Protein AF-A0A1Y3B8I0-F1 (afdb_monomer_lite)

Foldseek 3Di:
DDDPDDPPPVVQVVVQPPHDPVPDDDDCVPDDPDDPVRVVCLLCPQVVLQVVLVVDPDPVVSVVSVVVSVVVSVVVD

Secondary structure (DSSP, 8-state):
--------HHHHHHHTTTS-GGGS---GGGS-SS-HHHHHHHTTTTTHHHHHHHT--SHHHHHHHHHHHHHHHHHH-

Organism: Euroglyphus maynei (NCBI:txid6958)

Radius of gyration: 19.49 Å; chains: 1; bounding box: 47×24×42 Å

Sequence (77 aa):
MVPRDEVGLWSILKHCIGKELSKITFPVIFNEPLSFLQRMTELFHYTHYLNIADQCDDNVERMEVCLLYFLFDYYLH

InterPro domains:
  IPR000648 Oxysterol-binding protein [PF01237] (9-72)
  IPR000648 Oxysterol-binding protein [PTHR10972] (5-70)
  IPR037239 Oxysterol-binding protein superfamily [SSF144000] (2-76)

pLDDT: mean 82.16, std 13.09, range [38.94, 96.56]

Structure (mmCIF, N/CA/C/O backbone):
data_AF-A0A1Y3B8I0-F1
#
_entry.id   AF-A0A1Y3B8I0-F1
#
loop_
_atom_site.group_PDB
_atom_site.id
_atom_site.type_symbol
_atom_site.label_atom_id
_atom_site.label_alt_id
_atom_site.label_comp_id
_atom_site.label_asym_id
_atom_site.label_entity_id
_atom_site.label_seq_id
_atom_site.pdbx_PDB_ins_code
_atom_site.Cartn_x
_atom_site.Cartn_y
_atom_site.Cartn_z
_atom_site.occupancy
_atom_site.B_iso_or_equiv
_atom_site.auth_seq_id
_atom_site.auth_comp_id
_atom_site.auth_asym_id
_atom_site.auth_atom_id
_atom_site.pdbx_PDB_model_num
ATOM 1 N N . MET A 1 1 ? 31.753 -10.178 -23.899 1.00 38.94 1 MET A N 1
ATOM 2 C CA . MET A 1 1 ? 31.022 -9.879 -22.650 1.00 38.94 1 MET A CA 1
ATOM 3 C C . MET A 1 1 ? 31.080 -8.375 -22.466 1.00 38.94 1 MET A C 1
ATOM 5 O O . MET A 1 1 ? 32.172 -7.854 -22.308 1.00 38.94 1 MET A O 1
ATOM 9 N N . VAL A 1 2 ? 29.955 -7.682 -22.651 1.00 42.66 2 VAL A N 1
ATOM 10 C CA . VAL A 1 2 ? 29.884 -6.212 -22.552 1.00 42.66 2 VAL A CA 1
ATOM 11 C C . VAL A 1 2 ? 29.842 -5.834 -21.065 1.00 42.66 2 VAL A C 1
ATOM 13 O O . VAL A 1 2 ? 29.158 -6.542 -20.317 1.00 42.66 2 VAL A O 1
ATOM 16 N N . PR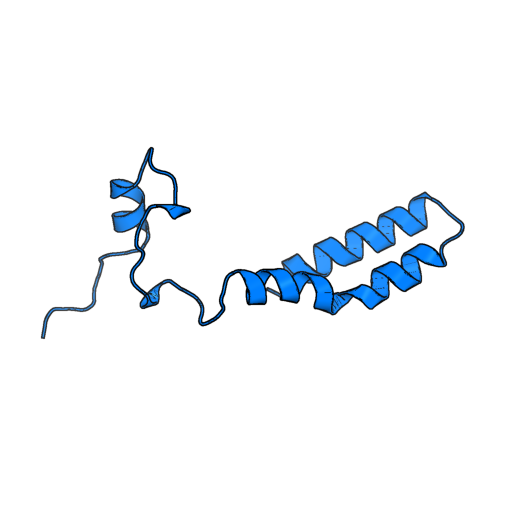O A 1 3 ? 30.576 -4.798 -20.613 1.00 43.94 3 PRO A N 1
ATOM 17 C CA . PRO A 1 3 ? 30.602 -4.411 -19.208 1.00 43.94 3 PRO A CA 1
ATOM 18 C C . PRO A 1 3 ? 29.194 -4.046 -18.746 1.00 43.94 3 PRO A C 1
ATOM 20 O O . PRO A 1 3 ? 28.453 -3.369 -19.455 1.00 43.94 3 PRO A O 1
ATOM 23 N N . ARG A 1 4 ? 28.827 -4.528 -17.561 1.00 52.38 4 ARG A N 1
ATOM 24 C CA . ARG A 1 4 ? 27.520 -4.326 -16.924 1.00 52.38 4 ARG A CA 1
ATOM 25 C C . ARG A 1 4 ? 27.458 -3.015 -16.134 1.00 52.38 4 ARG A C 1
ATOM 27 O O . ARG A 1 4 ? 26.633 -2.884 -15.238 1.00 52.38 4 ARG A O 1
ATOM 34 N N . ASP A 1 5 ? 28.305 -2.062 -16.500 1.00 51.94 5 ASP A N 1
ATOM 35 C CA . ASP A 1 5 ? 28.411 -0.778 -15.833 1.00 51.94 5 ASP A CA 1
ATOM 36 C C . ASP A 1 5 ? 27.705 0.286 -16.686 1.00 51.94 5 ASP A C 1
ATOM 38 O O . ASP A 1 5 ? 28.108 0.606 -17.802 1.00 51.94 5 ASP A O 1
ATOM 42 N N . GLU A 1 6 ? 26.613 0.803 -16.116 1.00 53.72 6 GLU A N 1
ATOM 43 C CA . GL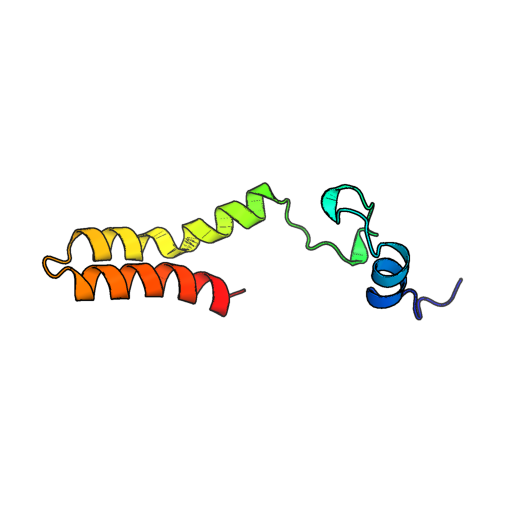U A 1 6 ? 26.080 2.151 -16.345 1.00 53.72 6 GLU A CA 1
ATOM 44 C C . GLU A 1 6 ? 25.199 2.429 -17.576 1.00 53.72 6 GLU A C 1
ATOM 46 O O . GLU A 1 6 ? 25.309 3.462 -18.233 1.00 53.72 6 GLU A O 1
ATOM 51 N N . VAL A 1 7 ? 24.133 1.646 -17.755 1.00 60.06 7 VAL A N 1
ATOM 52 C CA . VAL A 1 7 ? 22.842 2.304 -18.042 1.00 60.06 7 VAL A CA 1
ATOM 53 C C . VAL A 1 7 ? 22.106 2.436 -16.714 1.00 60.06 7 VAL A C 1
ATOM 55 O O . VAL A 1 7 ? 21.189 1.680 -16.411 1.00 60.06 7 VAL A O 1
ATOM 58 N N . GLY A 1 8 ? 22.575 3.355 -15.864 1.00 72.06 8 GLY A N 1
ATOM 59 C CA . GLY A 1 8 ? 21.914 3.642 -14.592 1.00 72.06 8 GLY A CA 1
ATOM 60 C C . GLY A 1 8 ? 20.458 4.047 -14.827 1.00 72.06 8 GLY A C 1
ATOM 61 O O . GLY A 1 8 ? 20.148 4.653 -15.857 1.00 72.06 8 GLY A O 1
ATOM 62 N N . LEU A 1 9 ? 19.571 3.751 -13.870 1.00 75.81 9 LEU A N 1
ATOM 63 C CA . LEU A 1 9 ? 18.145 4.107 -13.930 1.00 75.81 9 LEU A CA 1
ATOM 64 C C . LEU A 1 9 ? 17.945 5.566 -14.381 1.00 75.81 9 LEU A C 1
ATOM 66 O O . LEU A 1 9 ? 17.113 5.863 -15.233 1.00 75.81 9 LEU A O 1
ATOM 70 N N . TRP A 1 10 ? 18.806 6.463 -13.896 1.00 81.25 10 TRP A N 1
ATOM 71 C CA . TRP A 1 10 ? 18.830 7.874 -14.270 1.00 81.25 10 TRP A CA 1
ATOM 72 C C . TRP A 1 10 ? 19.018 8.138 -15.773 1.00 81.25 10 TRP A C 1
ATOM 74 O O . TRP A 1 10 ? 18.389 9.040 -16.320 1.00 81.25 10 TRP A O 1
ATOM 84 N N . SER A 1 11 ? 19.843 7.357 -16.472 1.00 81.44 11 SER A N 1
ATOM 85 C CA . SER A 1 11 ? 20.058 7.497 -17.920 1.00 81.44 11 SER A CA 1
ATOM 86 C C . SER A 1 11 ? 18.802 7.134 -18.722 1.00 81.44 11 SER A C 1
ATOM 88 O O . SER A 1 11 ? 18.446 7.829 -19.678 1.00 81.44 11 SER A O 1
ATOM 90 N N . ILE A 1 12 ? 18.078 6.098 -18.283 1.00 79.50 12 ILE A N 1
ATOM 91 C CA . ILE A 1 12 ? 16.793 5.682 -18.868 1.00 79.50 12 ILE A CA 1
ATOM 92 C C . ILE A 1 12 ? 15.732 6.752 -18.601 1.00 79.50 12 ILE A C 1
ATOM 94 O O . ILE A 1 12 ? 15.040 7.180 -19.524 1.00 79.50 12 ILE A O 1
ATOM 98 N N . LEU A 1 13 ? 15.656 7.243 -17.359 1.00 80.94 13 LEU A N 1
ATOM 99 C CA . LEU A 1 13 ? 14.701 8.276 -16.957 1.00 80.94 13 LEU A CA 1
ATOM 100 C C . LEU A 1 13 ? 14.908 9.591 -17.720 1.00 80.94 13 LEU A C 1
ATOM 102 O O . LEU A 1 13 ? 13.928 10.192 -18.152 1.00 80.94 13 LEU A O 1
ATOM 106 N N . LYS A 1 14 ? 16.157 10.008 -17.978 1.00 83.19 14 LYS A N 1
ATOM 107 C CA . LYS A 1 14 ? 16.447 11.199 -18.801 1.00 83.19 14 LYS A CA 1
ATOM 108 C C . LYS A 1 14 ? 15.877 11.106 -20.216 1.00 83.19 14 LYS A C 1
ATOM 110 O O . LYS A 1 14 ? 15.327 12.083 -20.712 1.00 83.19 14 LYS A O 1
ATOM 115 N N . HIS A 1 15 ? 15.970 9.942 -20.858 1.00 79.56 15 HIS A N 1
ATOM 116 C CA . HIS A 1 15 ? 15.407 9.718 -22.201 1.00 79.56 15 HIS A CA 1
ATOM 117 C C . HIS A 1 15 ? 13.871 9.672 -22.216 1.00 79.56 15 HIS A C 1
ATOM 119 O O . HIS A 1 15 ? 13.242 9.684 -23.278 1.00 79.56 15 HIS A O 1
ATOM 125 N N . CYS A 1 16 ? 13.271 9.608 -21.032 1.00 79.56 16 CYS A N 1
ATOM 126 C CA . CYS A 1 16 ? 11.851 9.425 -20.804 1.00 79.56 16 CYS A CA 1
ATOM 127 C C . CYS A 1 16 ? 11.149 10.683 -20.271 1.00 79.56 16 CYS A C 1
ATOM 129 O O . CYS A 1 16 ? 9.941 10.649 -20.048 1.00 79.56 16 CYS A O 1
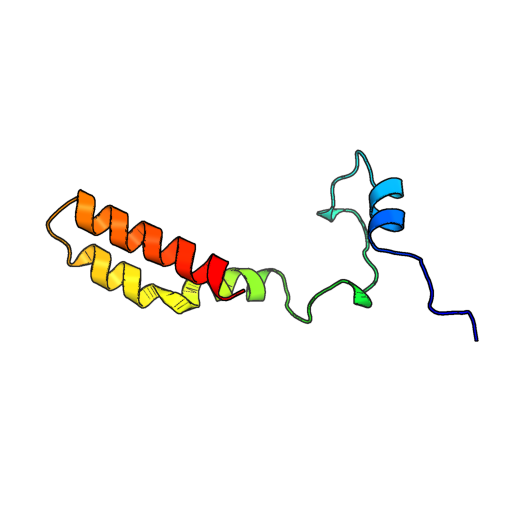ATOM 131 N N . ILE A 1 17 ? 11.872 11.796 -20.095 1.00 85.75 17 ILE A N 1
ATOM 132 C CA . ILE A 1 17 ? 11.300 13.072 -19.645 1.00 85.75 17 ILE A CA 1
ATOM 133 C C . ILE A 1 17 ? 10.174 13.495 -20.603 1.00 85.75 17 ILE A C 1
ATOM 135 O O . ILE A 1 17 ? 10.362 13.551 -21.817 1.00 85.75 17 ILE A O 1
ATOM 139 N N . GLY A 1 18 ? 8.992 13.780 -20.050 1.00 84.44 18 GLY A N 1
ATOM 140 C CA . GLY A 1 18 ? 7.800 14.165 -20.817 1.00 84.44 18 GLY A CA 1
ATOM 141 C C . GLY A 1 18 ? 6.954 12.997 -21.339 1.00 84.44 18 GLY A C 1
ATOM 142 O O . GLY A 1 18 ? 5.934 13.238 -21.982 1.00 84.44 18 GLY A O 1
ATOM 143 N N . LYS A 1 19 ? 7.333 11.743 -21.059 1.00 83.62 19 LYS A N 1
ATOM 144 C CA . LYS A 1 19 ? 6.524 10.547 -21.336 1.00 83.62 19 LYS A CA 1
ATOM 145 C C . LYS A 1 19 ? 5.950 9.976 -20.040 1.00 83.62 19 LYS A C 1
ATOM 147 O O . LYS A 1 19 ? 6.570 10.052 -18.984 1.00 83.62 19 LYS A O 1
ATOM 152 N N . GLU A 1 20 ? 4.777 9.360 -20.131 1.00 82.62 20 GLU A N 1
ATOM 153 C CA . GLU A 1 20 ? 4.207 8.592 -19.022 1.00 82.62 20 GLU A CA 1
ATOM 154 C C . GLU A 1 20 ? 5.032 7.324 -18.775 1.00 82.62 20 GLU A C 1
ATOM 156 O O . GLU A 1 20 ? 5.272 6.542 -19.698 1.00 82.62 20 GLU A O 1
ATOM 161 N N . LEU A 1 21 ? 5.425 7.096 -17.519 1.00 78.56 21 LEU A N 1
ATOM 162 C CA . LEU A 1 21 ? 6.227 5.940 -17.098 1.00 78.56 21 LEU A CA 1
ATOM 163 C C . LEU A 1 21 ? 5.575 4.595 -17.444 1.00 78.56 21 LEU A C 1
ATOM 165 O O . LEU A 1 21 ? 6.275 3.653 -17.798 1.00 78.56 21 LEU A O 1
ATOM 169 N N . SER A 1 22 ? 4.243 4.520 -17.429 1.00 78.56 22 SER A N 1
ATOM 170 C CA . SER A 1 22 ? 3.480 3.316 -17.786 1.00 78.56 22 SER A CA 1
ATOM 171 C C . SER A 1 22 ? 3.627 2.895 -19.254 1.00 78.56 22 SER A C 1
ATOM 173 O O . SER A 1 22 ? 3.369 1.741 -19.587 1.00 78.56 22 SER A O 1
ATOM 175 N N . LYS A 1 23 ? 4.042 3.811 -20.140 1.00 76.31 23 LYS A N 1
ATOM 176 C CA . LYS A 1 23 ? 4.253 3.560 -21.578 1.00 76.31 23 LYS A CA 1
ATOM 177 C C . LYS A 1 23 ? 5.716 3.269 -21.920 1.00 76.31 23 LYS A C 1
ATOM 179 O O . LYS A 1 23 ? 6.041 3.052 -23.087 1.00 76.31 23 LYS A O 1
ATOM 184 N N . ILE A 1 24 ? 6.602 3.290 -20.926 1.00 80.69 24 ILE A N 1
ATOM 185 C CA . ILE A 1 24 ? 8.034 3.057 -21.089 1.00 80.69 24 ILE A CA 1
ATOM 186 C C . ILE A 1 24 ? 8.343 1.618 -20.690 1.00 80.69 24 ILE A C 1
ATOM 188 O O . ILE A 1 24 ? 8.045 1.181 -19.583 1.00 80.69 24 ILE A O 1
ATOM 192 N N . THR A 1 25 ? 8.966 0.867 -21.595 1.00 74.25 25 THR A N 1
ATOM 193 C CA . THR A 1 25 ? 9.424 -0.491 -21.296 1.00 74.25 25 THR A CA 1
ATOM 194 C C . THR A 1 25 ? 10.727 -0.425 -20.504 1.00 74.25 25 THR A C 1
ATOM 196 O O . THR A 1 25 ? 11.784 -0.123 -21.057 1.00 74.25 25 THR A O 1
ATOM 199 N N . PHE A 1 26 ? 10.653 -0.705 -19.205 1.00 75.50 26 PHE A N 1
ATOM 200 C CA . PHE A 1 26 ? 11.829 -0.807 -18.345 1.00 75.50 26 PHE A CA 1
ATOM 201 C C . PHE A 1 26 ? 12.505 -2.182 -18.478 1.00 75.50 26 PHE A C 1
ATOM 203 O O . PHE A 1 26 ? 11.817 -3.197 -18.625 1.00 75.50 26 PHE A O 1
ATOM 210 N N . PRO A 1 27 ? 13.847 -2.254 -18.400 1.00 78.25 27 PRO A N 1
ATOM 211 C CA . PRO A 1 27 ? 14.548 -3.524 -18.246 1.00 78.25 27 PRO A CA 1
ATOM 212 C C . PRO A 1 27 ? 14.090 -4.249 -16.975 1.00 78.25 27 PRO A C 1
ATOM 214 O O . PRO A 1 27 ? 14.030 -3.642 -15.909 1.00 78.25 27 PRO A O 1
ATOM 217 N N . VAL A 1 28 ? 13.847 -5.561 -17.070 1.00 76.81 28 VAL A N 1
ATOM 218 C CA . VAL A 1 28 ? 13.334 -6.399 -15.962 1.00 76.81 28 VAL A CA 1
ATOM 219 C C . VAL A 1 28 ? 14.178 -6.333 -14.683 1.00 76.81 28 VAL A C 1
ATOM 221 O O . VAL A 1 28 ? 13.656 -6.531 -13.599 1.00 76.81 28 VAL A O 1
ATOM 224 N N . ILE A 1 29 ? 15.466 -6.000 -14.802 1.00 75.56 29 ILE A N 1
ATOM 225 C CA . ILE A 1 29 ? 16.420 -5.877 -13.688 1.00 75.56 29 ILE A CA 1
ATOM 226 C C . ILE A 1 29 ? 16.030 -4.741 -12.721 1.00 75.56 29 ILE A C 1
ATOM 228 O O . ILE A 1 29 ? 16.410 -4.779 -11.557 1.00 75.56 29 ILE A O 1
ATOM 232 N N . PHE A 1 30 ? 15.274 -3.743 -13.192 1.00 76.38 30 PHE A N 1
ATOM 233 C CA . PHE A 1 30 ? 14.768 -2.642 -12.365 1.00 76.38 30 PHE A CA 1
ATOM 234 C C . PHE A 1 30 ? 13.378 -2.906 -11.779 1.00 76.38 30 PHE A C 1
ATOM 236 O O . PHE A 1 30 ? 12.901 -2.095 -10.992 1.00 76.38 30 PHE A O 1
ATOM 243 N N . ASN A 1 31 ? 12.725 -4.001 -12.170 1.00 80.56 31 ASN A N 1
ATOM 244 C CA . ASN A 1 31 ? 11.430 -4.370 -11.623 1.00 80.56 31 ASN A CA 1
ATOM 245 C C . ASN A 1 31 ? 11.628 -5.322 -10.445 1.00 80.56 31 ASN A C 1
ATOM 247 O O . ASN A 1 31 ? 12.424 -6.259 -10.500 1.00 80.56 31 ASN A O 1
ATOM 251 N N . GLU A 1 32 ? 10.853 -5.105 -9.394 1.00 83.75 32 GLU A N 1
ATOM 252 C CA . GLU A 1 32 ? 10.686 -6.079 -8.322 1.00 83.75 32 GLU A CA 1
ATOM 253 C C . GLU A 1 32 ? 9.936 -7.314 -8.862 1.00 83.75 32 GLU A C 1
ATOM 255 O O . GLU A 1 32 ? 9.160 -7.194 -9.817 1.00 83.75 32 GLU A O 1
ATOM 260 N N . PRO A 1 33 ? 10.122 -8.515 -8.282 1.00 86.12 33 PRO A N 1
ATOM 261 C CA . PRO A 1 33 ? 9.455 -9.742 -8.725 1.00 86.12 33 PRO A CA 1
ATOM 262 C C . PRO A 1 33 ? 7.975 -9.802 -8.292 1.00 86.12 33 PRO A C 1
ATOM 264 O O . PRO A 1 33 ? 7.475 -10.859 -7.913 1.00 86.12 33 PRO A O 1
ATOM 267 N N . LEU A 1 34 ? 7.273 -8.670 -8.341 1.00 85.94 34 LEU A N 1
ATOM 268 C CA . LEU A 1 34 ? 5.864 -8.521 -8.006 1.00 85.94 34 LEU A CA 1
ATOM 269 C C . LEU A 1 34 ? 5.132 -7.833 -9.154 1.00 85.94 34 LEU A C 1
ATOM 271 O O . LEU A 1 34 ? 5.583 -6.841 -9.724 1.00 85.94 34 LEU A O 1
ATOM 275 N N . SER A 1 35 ? 3.960 -8.361 -9.489 1.00 88.44 35 SER A N 1
ATOM 276 C CA . SER A 1 35 ? 3.018 -7.656 -10.351 1.00 88.44 35 SER A CA 1
ATOM 277 C C . SER A 1 35 ? 2.427 -6.449 -9.624 1.00 88.44 35 SER A C 1
ATOM 279 O O . SER A 1 35 ? 2.3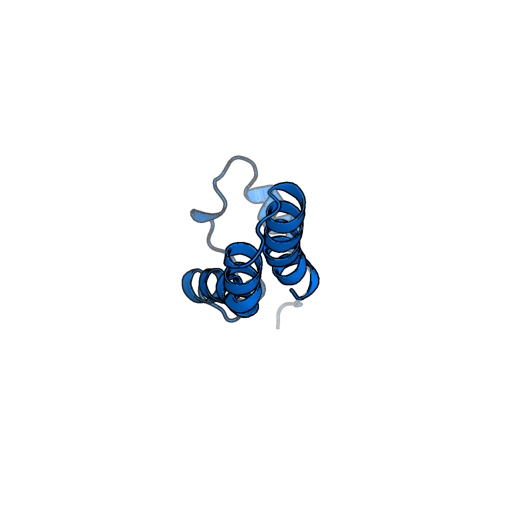45 -6.417 -8.397 1.00 88.44 35 SER A O 1
ATOM 281 N N . PHE A 1 36 ? 1.920 -5.484 -10.389 1.00 87.62 36 PHE A N 1
ATOM 282 C CA . PHE A 1 36 ? 1.234 -4.324 -9.820 1.00 87.62 36 PHE A CA 1
ATOM 283 C C . PHE A 1 36 ? 0.057 -4.715 -8.909 1.00 87.62 36 PHE A C 1
ATOM 285 O O . PHE A 1 36 ? -0.147 -4.105 -7.867 1.00 87.62 36 PHE A O 1
ATOM 292 N N . LEU A 1 37 ? -0.687 -5.770 -9.259 1.00 91.69 37 LEU A N 1
ATOM 293 C CA . LEU A 1 37 ? -1.784 -6.266 -8.423 1.00 91.69 37 LEU A CA 1
ATOM 294 C C . LEU A 1 37 ? -1.280 -6.845 -7.100 1.00 91.69 37 LEU A C 1
ATOM 296 O O . LEU A 1 37 ? -1.879 -6.584 -6.064 1.00 91.69 37 LEU A O 1
ATOM 300 N N . GLN A 1 38 ? -0.172 -7.589 -7.132 1.00 90.19 38 GLN A N 1
ATOM 301 C CA . GLN A 1 38 ? 0.445 -8.107 -5.912 1.00 90.19 38 GLN A CA 1
ATOM 302 C C . GLN A 1 38 ? 0.930 -6.963 -5.019 1.00 90.19 38 GLN A C 1
ATOM 304 O O . GLN A 1 38 ? 0.673 -6.983 -3.821 1.00 90.19 38 GLN A O 1
ATOM 309 N N . ARG A 1 39 ? 1.518 -5.922 -5.616 1.00 88.88 39 ARG A N 1
ATOM 310 C CA . ARG A 1 39 ? 1.911 -4.698 -4.910 1.00 88.88 39 ARG A CA 1
ATOM 311 C C . ARG A 1 39 ? 0.716 -3.998 -4.260 1.00 88.88 39 ARG A C 1
ATOM 313 O O . ARG A 1 39 ? 0.779 -3.620 -3.103 1.00 88.88 39 ARG A O 1
ATOM 320 N N . MET A 1 40 ? -0.414 -3.896 -4.961 1.00 89.00 40 MET A N 1
ATOM 321 C CA . MET A 1 40 ? -1.646 -3.351 -4.375 1.00 89.00 40 MET A CA 1
ATOM 322 C C . MET A 1 40 ? -2.205 -4.215 -3.240 1.00 89.00 40 MET A C 1
ATOM 324 O O . MET A 1 40 ? -2.819 -3.679 -2.322 1.00 89.00 40 MET A O 1
ATOM 328 N N . THR A 1 41 ? -2.031 -5.538 -3.293 1.00 89.88 41 THR A N 1
ATOM 329 C CA . THR A 1 41 ? -2.482 -6.409 -2.201 1.00 89.88 41 THR A CA 1
ATOM 330 C C . THR A 1 41 ? -1.648 -6.271 -0.929 1.00 89.88 41 THR A C 1
ATOM 332 O O . THR A 1 41 ? -2.173 -6.576 0.139 1.00 89.88 41 THR A O 1
ATOM 335 N N . GLU A 1 42 ? -0.410 -5.772 -1.004 1.00 87.88 42 GLU A N 1
ATOM 336 C CA . GLU A 1 42 ? 0.420 -5.513 0.185 1.00 87.88 42 GLU A CA 1
ATOM 337 C C . GLU A 1 42 ? -0.227 -4.476 1.116 1.00 87.88 42 GLU A C 1
ATOM 339 O O . GLU A 1 42 ? -0.225 -4.684 2.328 1.00 87.88 42 GLU A O 1
ATOM 344 N N . LEU A 1 43 ? -0.957 -3.500 0.550 1.00 84.19 43 LEU A N 1
ATOM 345 C CA . LEU A 1 43 ? -1.749 -2.511 1.300 1.00 84.19 43 LEU A CA 1
ATOM 346 C C . LEU A 1 43 ? -2.712 -3.160 2.309 1.00 84.19 43 LEU A C 1
ATOM 348 O O . LEU A 1 43 ? -3.052 -2.572 3.331 1.00 84.19 43 LEU A O 1
ATOM 352 N N . PHE A 1 44 ? -3.171 -4.386 2.044 1.00 89.06 44 PHE A N 1
ATOM 353 C CA . PHE A 1 44 ? -4.140 -5.081 2.892 1.00 89.06 44 PHE A CA 1
ATOM 354 C C . PHE A 1 44 ? -3.508 -5.900 4.026 1.00 89.06 44 PHE A C 1
ATOM 356 O O . PHE A 1 44 ? -4.237 -6.484 4.838 1.00 89.06 44 PHE A O 1
ATOM 363 N N . HIS A 1 45 ? -2.178 -5.937 4.130 1.00 86.56 45 HIS A N 1
ATOM 364 C CA . HIS A 1 45 ? -1.470 -6.702 5.158 1.00 86.56 45 HIS A CA 1
ATOM 365 C C . HIS A 1 45 ? -1.882 -6.277 6.577 1.00 86.56 45 HIS A C 1
ATOM 367 O O . HIS A 1 45 ? -2.058 -7.111 7.466 1.00 86.56 45 HIS A O 1
ATOM 373 N N . TYR A 1 46 ? -2.138 -4.984 6.772 1.00 88.69 46 TYR A N 1
ATOM 374 C CA . TYR A 1 46 ? -2.427 -4.396 8.077 1.00 88.69 46 TYR A CA 1
ATOM 375 C C . TYR A 1 46 ? -3.904 -4.044 8.303 1.00 88.69 46 TYR A C 1
ATOM 377 O O . TYR A 1 46 ? -4.233 -3.243 9.176 1.00 88.69 46 TYR A O 1
ATOM 385 N N . THR A 1 47 ? -4.819 -4.689 7.576 1.00 90.81 47 THR A N 1
ATOM 386 C CA . THR A 1 47 ? -6.279 -4.468 7.684 1.00 90.81 47 THR A CA 1
ATOM 387 C C . THR A 1 47 ? -6.851 -4.601 9.097 1.00 90.81 47 THR A C 1
ATOM 389 O O . THR A 1 47 ? -7.891 -4.015 9.386 1.00 90.81 47 THR A O 1
ATOM 392 N N . HIS A 1 48 ? -6.180 -5.308 10.009 1.00 90.50 48 HIS A N 1
ATOM 393 C CA . HIS A 1 48 ? -6.609 -5.406 11.405 1.00 90.50 48 HIS A CA 1
ATOM 394 C C . HIS A 1 48 ? -6.696 -4.042 12.121 1.00 90.50 48 HIS A C 1
ATOM 396 O O . HIS A 1 48 ? -7.549 -3.891 12.992 1.00 90.50 48 HIS A O 1
ATOM 402 N N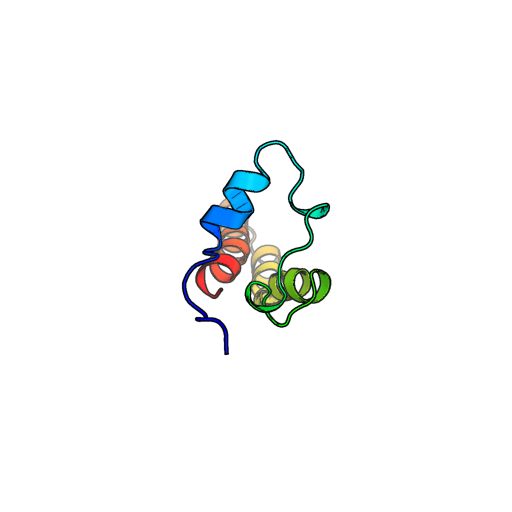 . TYR A 1 49 ? -5.903 -3.033 11.730 1.00 90.62 49 TYR A N 1
ATOM 403 C CA . TYR A 1 49 ? -6.035 -1.672 12.268 1.00 90.62 49 TYR A CA 1
ATOM 404 C C . TYR A 1 49 ? -7.362 -1.018 11.880 1.00 90.62 49 TYR A C 1
ATOM 406 O O . TYR A 1 49 ? -7.914 -0.265 12.672 1.00 90.62 49 TYR A O 1
ATOM 414 N N . LEU A 1 50 ? -7.926 -1.343 10.712 1.00 92.19 50 LEU A N 1
ATOM 415 C CA . LEU A 1 50 ? -9.242 -0.832 10.317 1.00 92.19 50 LEU A CA 1
ATOM 416 C C . LEU A 1 50 ? -10.353 -1.400 11.210 1.00 92.19 50 LEU A C 1
ATOM 418 O O . LEU A 1 50 ? -11.279 -0.678 11.559 1.00 92.19 50 LEU A O 1
ATOM 422 N N . ASN A 1 51 ? -10.226 -2.658 11.643 1.00 94.12 51 ASN A N 1
ATOM 423 C CA . ASN A 1 51 ? -11.158 -3.249 12.608 1.00 94.12 51 ASN A CA 1
ATOM 424 C C . ASN A 1 51 ? -11.040 -2.597 13.994 1.00 94.12 51 ASN A C 1
ATOM 426 O O . ASN A 1 51 ? -12.036 -2.489 14.698 1.00 94.12 51 ASN A O 1
ATOM 430 N N . ILE A 1 52 ? -9.836 -2.171 14.391 1.00 93.25 52 ILE A N 1
ATOM 431 C CA . ILE A 1 52 ? -9.625 -1.419 15.638 1.00 93.25 52 ILE A CA 1
ATOM 432 C C . ILE A 1 52 ? -10.236 -0.019 15.509 1.00 93.25 52 ILE A C 1
ATOM 434 O O . ILE A 1 52 ? -10.947 0.415 16.405 1.00 93.25 52 ILE A O 1
ATOM 438 N N . ALA A 1 53 ? -10.028 0.653 14.374 1.00 93.75 53 ALA A N 1
ATOM 439 C CA . ALA A 1 53 ? -10.596 1.970 14.101 1.00 93.75 53 ALA A CA 1
ATOM 440 C C . ALA A 1 53 ? -12.138 1.964 14.134 1.00 93.75 53 ALA A C 1
ATOM 442 O O . ALA A 1 53 ? -12.743 2.921 14.609 1.00 93.75 53 ALA A O 1
ATOM 443 N N . ASP A 1 54 ? -12.776 0.885 13.670 1.00 94.69 54 ASP A N 1
ATOM 444 C CA . ASP A 1 54 ? -14.235 0.701 13.741 1.00 94.69 54 ASP A CA 1
ATOM 445 C C . ASP A 1 54 ? -14.758 0.585 15.187 1.00 94.69 54 ASP A C 1
ATOM 447 O O . ASP A 1 54 ? -15.895 0.950 15.468 1.00 94.69 54 ASP A O 1
ATOM 451 N N . GLN A 1 55 ? -13.916 0.132 16.122 1.00 95.50 55 GLN A N 1
ATOM 452 C CA . GLN A 1 55 ? -14.250 0.025 17.547 1.00 95.50 55 GLN A CA 1
ATOM 453 C C . GLN A 1 55 ? -14.008 1.326 18.330 1.00 95.50 55 GLN A C 1
ATOM 455 O O . GLN A 1 55 ? -14.383 1.402 19.499 1.00 95.50 55 GLN A O 1
ATOM 460 N N . CYS A 1 56 ? -13.382 2.338 17.722 1.00 95.00 56 CYS A N 1
ATOM 461 C CA . CYS A 1 56 ? -13.119 3.622 18.368 1.00 95.00 56 CYS A CA 1
ATOM 462 C C . CYS A 1 56 ? -14.369 4.518 18.349 1.00 95.00 56 CYS A C 1
ATOM 464 O O . CYS A 1 56 ? -14.823 4.958 17.285 1.00 95.00 56 CYS A O 1
ATOM 466 N N . ASP A 1 57 ? -14.876 4.853 19.538 1.00 93.88 57 ASP A N 1
ATOM 467 C CA . ASP A 1 57 ? -15.997 5.785 19.706 1.00 93.88 57 ASP A CA 1
ATOM 468 C C . ASP A 1 57 ? -15.593 7.236 19.389 1.00 93.88 57 ASP A C 1
ATOM 470 O O . ASP A 1 57 ? -16.381 8.005 18.827 1.00 93.88 57 ASP A O 1
ATOM 474 N N . ASP A 1 58 ? -14.359 7.623 19.732 1.00 96.56 58 ASP A N 1
ATOM 475 C CA . ASP A 1 58 ? -13.850 8.962 19.458 1.00 96.56 58 ASP A CA 1
ATOM 476 C C . ASP A 1 58 ? -13.378 9.118 18.005 1.00 96.56 58 ASP A C 1
ATOM 478 O O . ASP A 1 58 ? -12.684 8.279 17.426 1.00 96.56 58 ASP A O 1
ATOM 482 N N . ASN A 1 59 ? -13.744 10.249 17.400 1.00 94.62 59 ASN A N 1
ATOM 483 C CA . ASN A 1 59 ? -13.435 10.525 16.000 1.00 94.62 59 ASN A CA 1
ATOM 484 C C . ASN A 1 59 ? -11.945 10.818 15.773 1.00 94.62 59 ASN A C 1
ATOM 486 O O . ASN A 1 59 ? -11.455 10.569 14.669 1.00 94.62 59 ASN A O 1
ATOM 490 N N . VAL A 1 60 ? -11.245 11.372 16.771 1.00 95.88 60 VAL A N 1
ATOM 491 C CA . VAL A 1 60 ? -9.812 11.673 16.667 1.00 95.88 60 VAL A CA 1
ATOM 492 C C . VAL A 1 60 ? -9.021 10.380 16.790 1.00 95.88 60 VAL A C 1
ATOM 494 O O . VAL A 1 60 ? -8.232 10.086 15.897 1.00 95.88 60 VAL A O 1
ATOM 497 N N . GLU A 1 61 ? -9.320 9.559 17.796 1.00 94.38 61 GLU A N 1
ATOM 498 C CA . GLU A 1 61 ? -8.702 8.238 17.970 1.00 94.38 61 GLU A CA 1
ATOM 499 C C . GLU A 1 61 ? -8.898 7.352 16.728 1.00 94.38 61 GLU A C 1
ATOM 501 O O . GLU A 1 61 ? -7.942 6.786 16.196 1.00 94.38 61 GLU A O 1
ATOM 506 N N . ARG A 1 62 ? -10.114 7.318 16.164 1.00 96.31 62 ARG A N 1
ATOM 507 C CA . ARG A 1 62 ? -10.379 6.595 14.911 1.00 96.31 62 ARG A CA 1
ATOM 508 C C . ARG A 1 62 ? -9.505 7.087 13.754 1.00 96.31 62 ARG A C 1
ATOM 510 O O . ARG A 1 62 ? -9.009 6.281 12.966 1.00 96.31 62 ARG A O 1
ATOM 517 N N . MET A 1 63 ? -9.321 8.402 13.627 1.00 95.31 63 MET A N 1
ATOM 518 C CA . MET A 1 63 ? -8.472 8.980 12.582 1.00 95.31 63 MET A CA 1
ATOM 519 C C . MET A 1 63 ? -6.995 8.628 12.798 1.00 95.31 63 MET A C 1
ATOM 521 O O . MET A 1 63 ? -6.302 8.312 11.832 1.00 95.31 63 MET A O 1
ATOM 525 N N . GLU A 1 64 ? -6.519 8.638 14.043 1.00 94.69 64 GLU A N 1
ATOM 526 C CA . GLU A 1 64 ? -5.154 8.232 14.389 1.00 94.69 64 GLU A CA 1
ATOM 527 C C . GLU A 1 64 ? -4.888 6.778 13.986 1.00 94.69 64 GLU A C 1
ATOM 529 O O . GLU A 1 64 ? -3.889 6.500 13.322 1.00 94.69 64 GLU A O 1
ATOM 534 N N . VAL A 1 65 ? -5.810 5.858 14.282 1.00 93.81 65 VAL A N 1
ATOM 535 C CA . VAL A 1 65 ? -5.671 4.440 13.909 1.00 93.81 65 VAL A CA 1
ATOM 536 C C . VAL A 1 65 ? -5.714 4.240 12.387 1.00 93.81 65 VAL A C 1
ATOM 538 O O . VAL A 1 65 ? -4.919 3.471 11.841 1.00 93.81 65 VAL A O 1
ATOM 541 N N . CYS A 1 66 ? -6.568 4.975 11.668 1.00 93.50 66 CYS A N 1
ATOM 542 C CA . CYS A 1 66 ? -6.569 4.976 10.202 1.00 93.50 66 CYS A CA 1
ATOM 543 C C . CYS A 1 66 ? -5.240 5.486 9.617 1.00 93.50 66 CYS A C 1
ATOM 545 O O . CYS A 1 66 ? -4.746 4.931 8.638 1.00 93.50 66 CYS A O 1
ATOM 547 N N . LEU A 1 67 ? -4.638 6.522 10.208 1.00 93.31 67 LEU A N 1
ATOM 548 C CA . LEU A 1 67 ? -3.325 7.022 9.789 1.00 93.31 67 LEU A CA 1
ATOM 549 C C . LEU A 1 67 ? -2.216 6.008 10.072 1.00 93.31 67 LEU A C 1
ATOM 551 O O . LEU A 1 67 ? -1.337 5.825 9.231 1.00 93.31 67 LEU A O 1
ATOM 555 N N . LEU A 1 68 ? -2.275 5.315 11.212 1.00 91.25 68 LEU A N 1
ATOM 556 C CA . LEU A 1 68 ? -1.339 4.238 11.530 1.00 91.25 68 LEU A CA 1
ATOM 557 C C . LEU A 1 68 ? -1.392 3.123 10.481 1.00 91.25 68 LEU A C 1
ATOM 559 O O . LEU A 1 68 ? -0.335 2.693 10.030 1.00 91.25 68 LEU A O 1
ATOM 563 N N . TYR A 1 69 ? -2.582 2.718 10.025 1.00 90.88 69 TYR A N 1
ATOM 564 C CA . TYR A 1 69 ? -2.729 1.752 8.928 1.00 90.88 69 TYR A CA 1
ATOM 565 C C . TYR A 1 69 ? -1.946 2.167 7.668 1.00 90.88 69 TYR A C 1
ATOM 567 O O . TYR A 1 69 ? -1.189 1.361 7.131 1.00 90.88 69 TYR A O 1
ATOM 575 N N . PHE A 1 70 ? -2.061 3.428 7.234 1.00 87.81 70 PHE A N 1
ATOM 576 C CA . PHE A 1 70 ? -1.336 3.927 6.0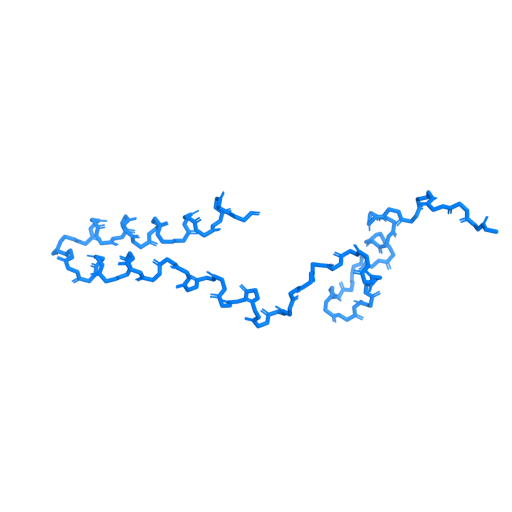57 1.00 87.81 70 PHE A CA 1
ATOM 577 C C . PHE A 1 70 ? 0.176 4.077 6.285 1.00 87.81 70 PHE A C 1
ATOM 579 O O . PHE A 1 70 ? 0.964 3.858 5.368 1.00 87.81 70 PHE A O 1
ATOM 586 N N . LEU A 1 71 ? 0.600 4.470 7.489 1.00 87.69 71 LEU A N 1
ATOM 587 C CA . LEU A 1 71 ? 2.016 4.678 7.800 1.00 87.69 71 LEU A CA 1
ATOM 588 C C . LEU A 1 71 ? 2.778 3.364 7.978 1.00 87.69 71 LEU A C 1
ATOM 590 O O . LEU A 1 71 ? 3.920 3.271 7.535 1.00 87.69 71 LEU A O 1
ATOM 594 N N . PHE A 1 72 ? 2.174 2.357 8.612 1.00 82.94 72 PHE A N 1
ATOM 595 C CA . PHE A 1 72 ? 2.819 1.055 8.799 1.00 82.94 72 PHE A CA 1
ATOM 596 C C . PHE A 1 72 ? 3.117 0.367 7.470 1.00 82.94 72 PHE A C 1
ATOM 598 O O . PHE A 1 72 ? 4.185 -0.222 7.326 1.00 82.94 72 PHE A O 1
ATOM 605 N N . ASP A 1 73 ? 2.221 0.503 6.495 1.00 76.31 73 ASP A N 1
ATOM 606 C CA . ASP A 1 73 ? 2.452 0.033 5.132 1.00 76.31 73 ASP A CA 1
ATOM 607 C C . ASP A 1 73 ? 3.668 0.730 4.485 1.00 76.31 73 ASP A C 1
ATOM 609 O O . ASP A 1 73 ? 4.570 0.066 3.983 1.00 76.31 73 ASP A O 1
ATOM 613 N N . TYR A 1 74 ? 3.778 2.060 4.605 1.00 76.44 74 TYR A N 1
ATOM 614 C CA . TYR A 1 74 ? 4.910 2.819 4.056 1.00 76.44 74 TYR A CA 1
ATOM 615 C C . TYR A 1 74 ? 6.258 2.513 4.732 1.00 76.44 74 TYR A C 1
ATOM 617 O O . TYR A 1 74 ? 7.291 2.521 4.072 1.00 76.44 74 TYR A O 1
ATOM 625 N N . TYR A 1 75 ? 6.277 2.291 6.050 1.00 75.00 75 TYR A N 1
ATOM 626 C CA . TYR A 1 75 ? 7.521 2.094 6.807 1.00 75.00 75 TYR A CA 1
ATOM 627 C C . TYR A 1 75 ? 8.100 0.678 6.710 1.00 75.00 75 TYR A C 1
ATOM 629 O O . TYR A 1 75 ? 9.279 0.498 7.023 1.00 75.00 75 TYR A O 1
ATOM 637 N N . LEU A 1 76 ? 7.289 -0.321 6.351 1.00 63.38 76 LEU A N 1
ATOM 638 C CA . LEU A 1 76 ? 7.730 -1.717 6.276 1.00 63.38 76 LEU A CA 1
ATOM 639 C C . LEU A 1 76 ? 8.125 -2.171 4.858 1.00 63.38 76 LEU A C 1
ATOM 641 O O . LEU A 1 76 ? 8.592 -3.303 4.706 1.00 63.38 76 LEU A O 1
ATOM 645 N N . HIS A 1 77 ? 7.963 -1.299 3.858 1.00 59.44 77 HIS A N 1
ATOM 646 C CA . HIS A 1 77 ? 8.417 -1.470 2.474 1.00 59.44 77 HIS A CA 1
ATOM 647 C C . HIS A 1 77 ? 9.725 -0.727 2.193 1.00 59.44 77 HIS A C 1
ATOM 649 O O . HIS A 1 77 ? 10.525 -1.278 1.401 1.00 59.44 77 HIS A O 1
#